Protein AF-A0A7C2Z3G0-F1 (afdb_monomer)

Organism: NCBI:txid683846

Sequence (111 aa):
MKISVSISAYSSEPDEEHKDKAMKFLEEFDTRSEGWISFYALGGYRGLMKYAADLLLSRGRKVVMILPLEYEDENIPEDVIKIKAGTTFTNRNIIMVRSGDALLSLGGGLG

Foldseek 3Di:
DAWEEEEAEAQEADPPVLLVVLLVVLVVVCVVCPPRYQAYEYQDQGHSSVSSVVSCVVVVGAYEHEYACVCQPPDDDPSYHYHPNPHHDVVSVVVRCVRTPYYHYSDYPDD

Mean predicted aligned error: 3.1 Å

Structure (mmCIF, N/CA/C/O backbone):
data_AF-A0A7C2Z3G0-F1
#
_entry.id   AF-A0A7C2Z3G0-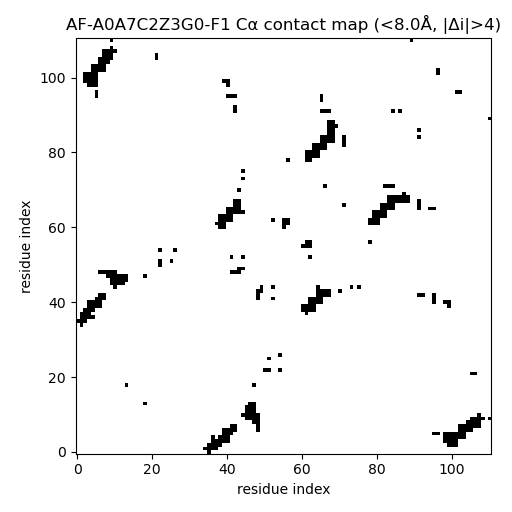F1
#
loop_
_atom_site.group_PDB
_atom_site.id
_atom_site.type_symbol
_atom_site.label_atom_id
_atom_site.label_al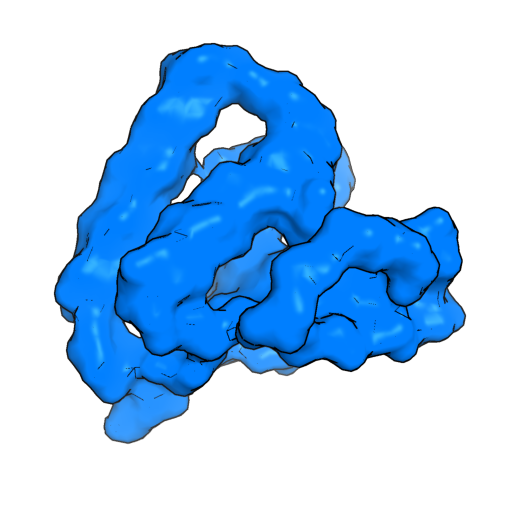t_id
_atom_site.label_comp_id
_atom_site.label_asym_id
_atom_site.label_entity_id
_atom_site.label_seq_id
_atom_site.pdbx_PDB_ins_code
_atom_site.Cartn_x
_atom_site.Cartn_y
_atom_site.Cartn_z
_atom_site.occupancy
_atom_site.B_iso_or_equiv
_atom_site.auth_seq_id
_atom_site.auth_comp_id
_atom_site.auth_asym_id
_atom_site.auth_atom_id
_atom_site.pdbx_PDB_model_num
ATOM 1 N N . MET A 1 1 ? -19.906 5.951 8.088 1.00 73.38 1 MET A N 1
ATOM 2 C CA . MET A 1 1 ? -19.573 5.615 6.686 1.00 73.38 1 MET A CA 1
ATOM 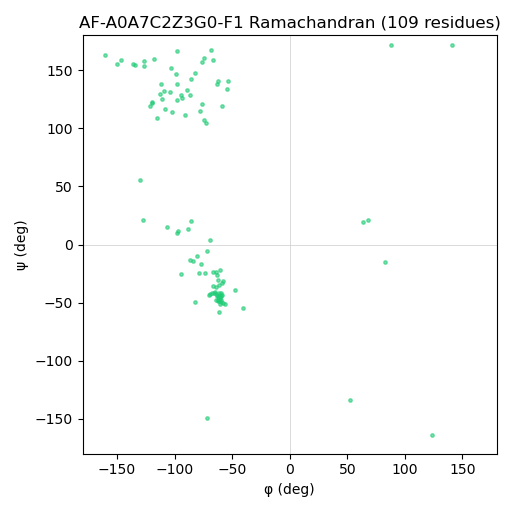3 C C . MET A 1 1 ? -18.111 5.217 6.660 1.00 73.38 1 MET A C 1
ATOM 5 O O . MET A 1 1 ? -17.340 5.901 7.321 1.00 73.38 1 MET A O 1
ATOM 9 N N . LYS A 1 2 ? -17.747 4.112 6.001 1.00 92.69 2 LYS A N 1
ATOM 10 C CA . LYS A 1 2 ? -16.336 3.762 5.801 1.00 92.69 2 LYS A CA 1
ATOM 11 C C . LYS A 1 2 ? -15.888 4.191 4.406 1.00 92.69 2 LYS A C 1
ATOM 13 O O . LYS A 1 2 ? -16.707 4.136 3.494 1.00 92.69 2 LYS A O 1
ATOM 18 N N . ILE A 1 3 ? -14.631 4.593 4.265 1.00 96.50 3 ILE A N 1
ATOM 19 C CA . ILE A 1 3 ? -14.017 5.032 3.009 1.00 96.50 3 ILE A CA 1
ATOM 20 C C . ILE A 1 3 ? -12.852 4.120 2.621 1.00 96.50 3 ILE A C 1
ATOM 22 O O . ILE A 1 3 ? -12.275 3.432 3.461 1.00 96.50 3 ILE A O 1
ATOM 26 N N . SER A 1 4 ? -12.486 4.134 1.352 1.00 97.62 4 SER A N 1
ATOM 27 C CA . SER A 1 4 ? -11.354 3.403 0.789 1.00 97.62 4 SER A CA 1
ATOM 28 C C . SER A 1 4 ? -10.289 4.397 0.347 1.00 97.62 4 SER A C 1
ATOM 30 O O . SER A 1 4 ? -10.609 5.439 -0.223 1.00 97.62 4 SER A O 1
ATOM 32 N N . VAL A 1 5 ? -9.017 4.109 0.607 1.00 98.25 5 VAL A N 1
ATOM 33 C CA . VAL A 1 5 ? -7.931 5.064 0.345 1.00 98.25 5 VAL A CA 1
ATOM 34 C C . VAL A 1 5 ? -6.959 4.465 -0.650 1.00 98.25 5 VAL A C 1
ATOM 36 O O . VAL A 1 5 ? -6.388 3.410 -0.410 1.00 98.25 5 VAL A O 1
ATOM 39 N N . SER A 1 6 ? -6.750 5.142 -1.772 1.00 98.19 6 SER A N 1
ATOM 40 C CA . SER A 1 6 ? -5.674 4.803 -2.702 1.00 98.19 6 SER A CA 1
ATOM 41 C C . SER A 1 6 ? -4.382 5.481 -2.274 1.00 98.19 6 SER A C 1
ATOM 43 O O . SER A 1 6 ? -4.404 6.627 -1.830 1.00 98.19 6 SER A O 1
ATOM 45 N N . ILE A 1 7 ? -3.258 4.795 -2.432 1.00 97.38 7 ILE A N 1
ATOM 46 C CA . ILE A 1 7 ? -1.929 5.311 -2.127 1.00 97.38 7 ILE A CA 1
ATOM 47 C C . ILE A 1 7 ? -1.091 5.258 -3.403 1.00 97.38 7 ILE A C 1
ATOM 49 O O . ILE A 1 7 ? -0.847 4.188 -3.959 1.00 97.38 7 ILE A O 1
ATOM 53 N N . SER A 1 8 ? -0.631 6.426 -3.846 1.00 94.38 8 SER A N 1
ATOM 54 C CA . SER A 1 8 ? 0.454 6.544 -4.817 1.00 94.38 8 SER A CA 1
ATOM 55 C C . SER A 1 8 ? 1.769 6.729 -4.067 1.00 94.38 8 SER A C 1
ATOM 57 O O . SER A 1 8 ? 1.877 7.581 -3.180 1.00 94.38 8 SER A O 1
ATOM 59 N N . ALA A 1 9 ? 2.757 5.906 -4.402 1.00 92.81 9 ALA A N 1
ATOM 60 C CA . ALA A 1 9 ? 4.085 5.952 -3.816 1.00 92.81 9 ALA A CA 1
ATOM 61 C C . ALA A 1 9 ? 5.131 5.466 -4.825 1.00 92.81 9 ALA A C 1
ATOM 63 O O . ALA A 1 9 ? 4.834 4.709 -5.752 1.00 92.81 9 ALA A O 1
ATOM 64 N N . TYR A 1 10 ? 6.371 5.908 -4.634 1.00 87.38 10 TYR A N 1
ATOM 65 C CA . TYR A 1 10 ? 7.473 5.605 -5.538 1.00 87.38 10 TYR A CA 1
ATOM 66 C C . TYR A 1 10 ? 7.801 4.104 -5.598 1.00 87.38 10 TYR A C 1
ATOM 68 O O . TYR A 1 10 ? 7.843 3.426 -4.573 1.00 87.38 10 TYR A O 1
ATOM 76 N N . SER A 1 11 ? 8.057 3.580 -6.801 1.00 86.94 11 SER A N 1
ATOM 77 C CA . SER A 1 11 ? 8.335 2.152 -7.029 1.00 86.94 11 SER A CA 1
ATOM 78 C C . SER A 1 11 ? 9.790 1.745 -6.796 1.00 86.94 11 SER A C 1
ATOM 80 O O . SER A 1 11 ? 10.079 0.553 -6.737 1.00 86.94 11 SER A O 1
ATOM 82 N N . SER A 1 12 ? 10.703 2.709 -6.708 1.00 88.38 12 SER A N 1
ATOM 83 C CA . SER A 1 12 ? 12.124 2.470 -6.441 1.00 88.38 12 SER A CA 1
ATOM 84 C C . SER A 1 12 ? 12.435 2.690 -4.966 1.00 88.38 12 SER A C 1
ATOM 86 O O . SER A 1 12 ? 11.621 3.262 -4.237 1.00 88.38 12 SER A O 1
ATOM 88 N N . GLU A 1 13 ? 13.613 2.243 -4.536 1.00 91.94 13 GLU A N 1
ATOM 89 C CA . GLU A 1 13 ? 14.075 2.469 -3.170 1.00 91.94 13 GLU A CA 1
ATOM 90 C C . GLU A 1 13 ? 14.150 3.983 -2.884 1.00 91.94 13 GLU A C 1
ATOM 92 O O . GLU A 1 13 ? 14.840 4.699 -3.619 1.00 91.94 13 GLU A O 1
ATOM 97 N N . PRO A 1 14 ? 13.398 4.494 -1.893 1.00 90.31 14 PRO A N 1
ATOM 98 C CA . PRO A 1 14 ? 13.479 5.889 -1.476 1.00 90.31 14 PRO A CA 1
ATOM 99 C C . PRO A 1 14 ? 14.762 6.139 -0.673 1.00 90.31 14 PRO A C 1
ATOM 101 O O . PRO A 1 14 ? 15.337 5.213 -0.102 1.00 90.31 14 PRO A O 1
ATOM 104 N N . ASP A 1 15 ? 15.190 7.397 -0.567 1.00 92.56 15 ASP A N 1
ATOM 105 C CA . ASP A 1 15 ? 16.158 7.754 0.469 1.00 92.56 15 ASP A CA 1
ATOM 106 C C . ASP A 1 15 ? 15.532 7.624 1.873 1.00 92.56 15 ASP A C 1
ATOM 108 O O . ASP A 1 15 ? 14.307 7.619 2.045 1.00 92.56 15 ASP A O 1
ATOM 112 N N . GLU A 1 16 ? 16.383 7.495 2.892 1.00 93.62 16 GLU A N 1
ATOM 113 C CA . GLU A 1 16 ? 15.936 7.257 4.268 1.00 93.62 16 GLU A CA 1
ATOM 114 C C . GLU A 1 16 ? 15.062 8.391 4.818 1.00 93.62 16 GLU A C 1
ATOM 116 O O . GLU A 1 16 ? 14.115 8.125 5.558 1.00 93.62 16 GLU A O 1
ATOM 121 N N . GLU A 1 17 ? 15.332 9.644 4.441 1.00 94.19 17 GLU A N 1
ATOM 122 C CA . GLU A 1 17 ? 14.560 10.795 4.911 1.00 94.19 17 GLU A CA 1
ATOM 123 C C . GLU A 1 17 ? 13.148 10.793 4.310 1.00 94.19 17 GLU A C 1
ATOM 125 O O . GLU A 1 17 ? 12.160 11.012 5.019 1.00 94.19 17 GLU A O 1
ATOM 130 N N . HIS A 1 18 ? 13.033 10.513 3.011 1.00 92.50 18 HIS A N 1
ATOM 131 C CA . HIS A 1 18 ? 11.752 10.376 2.325 1.00 92.50 18 HIS A CA 1
ATOM 132 C C . HIS A 1 18 ? 10.950 9.210 2.902 1.00 92.50 18 HIS A C 1
ATOM 134 O O . HIS A 1 18 ? 9.776 9.388 3.245 1.00 92.50 18 HIS A O 1
ATOM 140 N N . LYS A 1 19 ? 11.583 8.045 3.077 1.00 95.44 19 LYS A N 1
ATOM 141 C CA . LYS A 1 19 ? 10.952 6.867 3.684 1.00 95.44 19 LYS A CA 1
ATOM 142 C C . LYS A 1 19 ? 10.409 7.178 5.077 1.00 95.44 19 LYS A C 1
ATOM 144 O O . LYS A 1 19 ? 9.234 6.925 5.336 1.00 95.44 19 LYS A O 1
ATOM 149 N N . ASP A 1 20 ? 11.230 7.760 5.950 1.00 96.12 20 ASP A N 1
ATOM 150 C CA . ASP A 1 20 ? 10.85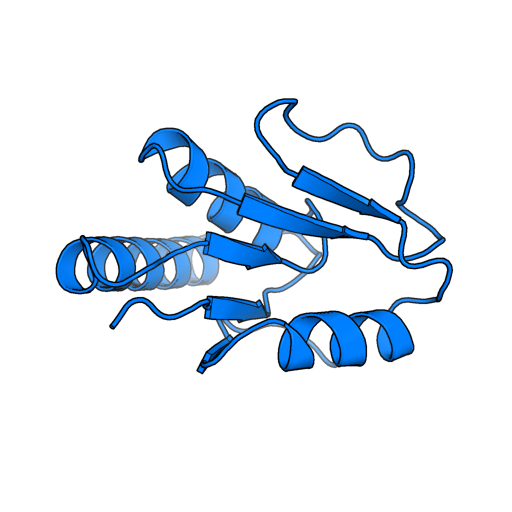8 8.090 7.329 1.00 96.12 20 ASP A CA 1
ATOM 151 C C . ASP A 1 20 ? 9.661 9.051 7.383 1.00 96.12 20 ASP A C 1
ATOM 153 O O . ASP A 1 20 ? 8.669 8.777 8.062 1.00 96.12 20 ASP A O 1
ATOM 157 N N . LYS A 1 21 ? 9.691 10.137 6.601 1.00 96.00 21 LYS A N 1
ATOM 158 C CA . LYS A 1 21 ? 8.577 11.099 6.541 1.00 96.00 21 LYS A CA 1
ATOM 159 C C . LYS A 1 21 ? 7.291 10.467 6.015 1.00 96.00 21 LYS A C 1
ATOM 161 O O . LYS A 1 21 ? 6.223 10.704 6.579 1.00 96.00 21 LYS A O 1
ATOM 166 N N . ALA A 1 22 ? 7.382 9.670 4.951 1.00 96.69 22 ALA A N 1
ATOM 167 C CA . ALA A 1 22 ? 6.228 9.008 4.354 1.00 96.69 22 ALA A CA 1
ATOM 168 C C . ALA A 1 22 ? 5.589 7.995 5.314 1.00 96.69 22 ALA A C 1
ATOM 170 O O . ALA A 1 22 ? 4.364 7.964 5.437 1.00 96.69 22 ALA A O 1
ATOM 171 N N . MET A 1 23 ? 6.399 7.200 6.021 1.00 97.56 23 MET A N 1
ATOM 172 C CA . MET A 1 23 ? 5.895 6.218 6.983 1.00 97.56 23 MET A CA 1
ATOM 173 C C . MET A 1 23 ? 5.292 6.888 8.216 1.00 97.56 23 MET A C 1
ATOM 175 O O . MET A 1 23 ? 4.190 6.516 8.602 1.00 97.56 23 MET A O 1
ATOM 179 N N . LYS A 1 24 ? 5.928 7.933 8.765 1.00 97.81 24 LYS A N 1
ATOM 180 C CA . LYS A 1 24 ? 5.358 8.723 9.873 1.00 97.81 24 LYS A CA 1
ATOM 181 C C . LYS A 1 24 ? 4.017 9.346 9.506 1.00 97.81 24 LYS A C 1
ATOM 183 O O . LYS A 1 24 ? 3.075 9.305 10.292 1.00 97.81 24 LYS A O 1
ATOM 188 N N . PHE A 1 25 ? 3.914 9.908 8.301 1.00 98.00 25 PHE A N 1
ATOM 189 C CA . PHE A 1 25 ? 2.653 10.453 7.812 1.00 98.00 25 PHE A CA 1
ATOM 190 C C . PHE A 1 25 ? 1.577 9.367 7.692 1.00 98.00 25 PHE A C 1
ATOM 192 O O . PHE A 1 25 ? 0.462 9.560 8.174 1.00 98.00 25 PHE A O 1
ATOM 199 N N . LEU A 1 26 ? 1.901 8.234 7.060 1.00 98.06 26 LEU A N 1
ATOM 200 C CA . LEU A 1 26 ? 0.948 7.145 6.852 1.00 98.06 26 LEU A CA 1
ATOM 201 C C . LEU A 1 26 ? 0.498 6.521 8.179 1.00 98.06 26 LEU A C 1
ATOM 203 O O . LEU A 1 26 ? -0.689 6.252 8.347 1.00 98.06 26 LEU A O 1
ATOM 207 N N . GLU A 1 27 ? 1.417 6.333 9.124 1.00 98.19 27 GLU A N 1
ATOM 208 C CA . GLU A 1 27 ? 1.129 5.820 10.463 1.00 98.19 27 GLU A CA 1
ATOM 209 C C . GLU A 1 27 ? 0.177 6.741 11.234 1.00 98.19 27 GLU A C 1
ATOM 211 O O . GLU A 1 27 ? -0.823 6.282 11.794 1.00 98.19 27 GLU A O 1
ATOM 216 N N . GLU A 1 28 ? 0.452 8.046 11.237 1.00 98.19 28 GLU A N 1
ATOM 217 C CA . GLU A 1 28 ? -0.389 9.025 11.925 1.00 98.19 28 GLU A CA 1
ATOM 218 C C . GLU A 1 28 ? -1.765 9.139 11.252 1.00 98.19 28 GLU A C 1
ATOM 220 O O . GLU A 1 28 ? -2.796 9.179 11.929 1.00 98.19 28 GLU A O 1
ATOM 225 N N . PHE A 1 29 ? -1.803 9.139 9.915 1.00 97.50 29 PHE A N 1
ATOM 226 C CA . PHE A 1 29 ? -3.048 9.134 9.152 1.00 97.50 29 PHE A CA 1
ATOM 227 C C . PHE A 1 29 ? -3.894 7.894 9.468 1.00 97.50 29 PHE A C 1
ATOM 229 O O . PHE A 1 29 ? -5.083 8.026 9.763 1.00 97.50 29 PHE A O 1
ATOM 236 N N . ASP A 1 30 ? -3.302 6.698 9.431 1.00 97.12 30 ASP A N 1
ATOM 237 C CA . ASP A 1 30 ? -3.977 5.436 9.750 1.00 97.12 30 ASP A CA 1
ATOM 238 C C . ASP A 1 30 ? -4.516 5.426 11.184 1.00 97.12 30 ASP A C 1
ATOM 240 O O . ASP A 1 30 ? -5.666 5.057 11.413 1.00 97.12 30 ASP A O 1
ATOM 244 N N . THR A 1 31 ? -3.714 5.893 12.144 1.00 97.00 31 THR A N 1
ATOM 245 C CA . THR A 1 31 ? -4.112 5.983 13.555 1.00 97.00 31 THR A CA 1
ATOM 246 C C . THR A 1 31 ? -5.317 6.907 13.733 1.00 97.00 31 THR A C 1
ATOM 248 O O . THR A 1 31 ? -6.288 6.553 14.396 1.00 97.00 31 THR A O 1
ATOM 251 N N . ARG A 1 32 ? -5.303 8.087 13.103 1.00 96.19 32 ARG A N 1
ATOM 252 C CA . ARG A 1 32 ? -6.399 9.064 13.216 1.00 96.19 32 ARG A CA 1
ATOM 253 C C . ARG A 1 32 ? -7.658 8.681 12.448 1.00 96.19 32 ARG A C 1
ATOM 255 O O . ARG A 1 32 ? -8.735 9.164 12.787 1.00 96.19 32 ARG A O 1
ATOM 262 N N . SER A 1 33 ? -7.523 7.866 11.407 1.00 94.88 33 SER A N 1
ATOM 263 C CA . SER A 1 33 ? -8.637 7.406 10.569 1.00 94.88 33 SER A CA 1
ATOM 264 C C . SER A 1 33 ? -9.150 6.016 10.960 1.00 94.88 33 SER A C 1
ATOM 266 O O . SER A 1 33 ? -9.974 5.426 10.251 1.00 94.88 33 SER A O 1
ATOM 268 N N . GLU A 1 34 ? -8.699 5.489 12.101 1.00 90.94 34 GLU A N 1
ATOM 269 C CA . GLU A 1 34 ? -9.096 4.177 12.588 1.00 90.94 34 GLU A CA 1
ATOM 270 C C . GLU A 1 34 ? -10.625 4.028 12.682 1.00 90.94 34 GLU A C 1
ATOM 272 O O . GLU A 1 34 ? -11.357 4.894 13.159 1.00 90.94 34 GLU A O 1
ATOM 277 N N . GLY A 1 35 ? -11.129 2.899 12.179 1.00 91.25 35 GLY A N 1
ATOM 278 C CA . GLY A 1 35 ? -12.560 2.602 12.121 1.00 91.25 35 GLY A CA 1
ATOM 279 C C . GLY A 1 35 ? -13.290 3.226 10.927 1.00 91.25 35 GLY A C 1
ATOM 280 O O . GLY A 1 35 ? -14.388 2.769 10.595 1.00 91.25 35 GLY A O 1
ATOM 281 N N . TRP A 1 36 ? -12.690 4.205 10.240 1.00 94.88 36 TRP A N 1
ATOM 282 C CA . TRP A 1 36 ? -13.261 4.825 9.039 1.00 94.88 36 TRP A CA 1
ATOM 283 C C . TRP A 1 36 ? -12.752 4.177 7.758 1.00 94.88 36 TRP A C 1
ATOM 285 O O . TRP A 1 36 ? -13.455 4.212 6.756 1.00 94.88 36 TRP A O 1
ATOM 295 N N . ILE A 1 37 ? -11.570 3.561 7.770 1.00 97.12 37 ILE A N 1
ATOM 296 C CA . ILE A 1 37 ? -10.996 2.966 6.560 1.00 97.12 37 ILE A CA 1
ATOM 297 C C . ILE A 1 37 ? -11.485 1.525 6.354 1.00 97.12 37 ILE A C 1
ATOM 299 O O . ILE A 1 37 ? -11.434 0.686 7.257 1.00 97.12 37 ILE A O 1
ATOM 303 N N . SER A 1 38 ? -11.981 1.233 5.150 1.00 97.06 38 SER A N 1
ATOM 304 C CA . SER A 1 38 ? -12.357 -0.111 4.695 1.00 97.06 38 SER A CA 1
ATOM 305 C C . SER A 1 38 ? -11.149 -0.900 4.196 1.00 97.06 38 SER A C 1
ATOM 307 O O . SER A 1 38 ? -10.972 -2.055 4.588 1.00 97.06 38 SER A O 1
ATOM 309 N N . PHE A 1 39 ? -10.349 -0.292 3.317 1.00 97.75 39 PHE A N 1
ATOM 310 C CA . PHE A 1 39 ? -9.115 -0.853 2.771 1.00 97.75 39 PHE A CA 1
ATOM 311 C C . PHE A 1 39 ? -8.213 0.248 2.202 1.00 97.75 39 PHE A C 1
ATOM 313 O O . PHE A 1 39 ? -8.671 1.356 1.900 1.00 97.75 39 PHE A O 1
ATOM 320 N N . TYR A 1 40 ? -6.945 -0.108 2.010 1.00 98.31 40 TYR A N 1
ATOM 321 C CA . TYR A 1 40 ? -5.955 0.687 1.294 1.00 98.31 40 TYR A CA 1
ATOM 322 C C . TYR A 1 40 ? -5.622 0.035 -0.047 1.00 98.31 40 TYR A C 1
ATOM 324 O O . TYR A 1 40 ? -5.367 -1.167 -0.094 1.00 98.31 40 TYR A O 1
ATOM 332 N N . ALA A 1 41 ? -5.625 0.809 -1.130 1.00 98.31 41 ALA A N 1
ATOM 333 C CA . ALA A 1 41 ? -5.247 0.353 -2.464 1.00 98.31 41 ALA A CA 1
ATOM 334 C C . ALA A 1 41 ? -3.852 0.861 -2.844 1.00 98.31 41 ALA A C 1
ATOM 336 O O . ALA A 1 41 ? -3.575 2.052 -2.724 1.00 98.31 41 ALA A O 1
ATOM 337 N N . LEU A 1 42 ? -2.997 -0.031 -3.338 1.00 97.50 42 LEU A N 1
ATOM 338 C CA . LEU A 1 42 ? -1.639 0.264 -3.800 1.00 97.50 42 LEU A CA 1
ATOM 339 C C . LEU A 1 42 ? -1.418 -0.254 -5.224 1.00 97.50 42 LEU A C 1
ATOM 341 O O . LEU A 1 42 ? -2.069 -1.195 -5.684 1.00 97.50 42 LEU A O 1
ATOM 345 N N . GLY A 1 43 ? -0.434 0.338 -5.897 1.00 95.50 43 GLY A N 1
ATOM 346 C CA . GLY A 1 43 ? -0.002 -0.028 -7.244 1.00 95.50 43 GLY A CA 1
ATOM 347 C C . GLY A 1 43 ? 1.022 -1.169 -7.291 1.00 95.50 43 GLY A C 1
ATOM 348 O O . GLY A 1 43 ? 1.760 -1.297 -8.268 1.00 95.50 43 GLY A O 1
ATOM 349 N N . GLY A 1 44 ? 1.131 -1.987 -6.253 1.00 95.00 44 GLY A N 1
ATOM 350 C CA . GLY A 1 44 ? 2.068 -3.111 -6.198 1.00 95.00 44 GLY A CA 1
ATOM 351 C C . GLY A 1 44 ? 3.006 -3.039 -5.006 1.00 95.00 44 GLY A C 1
ATOM 352 O O . GLY A 1 44 ? 2.738 -2.316 -4.048 1.00 95.00 44 GLY A O 1
ATOM 353 N N . TYR A 1 45 ? 4.083 -3.824 -5.054 1.00 95.94 45 TYR A N 1
ATOM 354 C CA . TYR A 1 45 ? 4.875 -4.158 -3.871 1.00 95.94 45 TYR A CA 1
ATOM 355 C C . TYR A 1 45 ? 6.375 -3.931 -4.081 1.00 95.94 45 TYR A C 1
ATOM 357 O O . TYR A 1 45 ? 7.212 -4.812 -3.897 1.00 95.94 45 TYR A O 1
ATOM 365 N N . ARG A 1 46 ? 6.730 -2.703 -4.466 1.00 94.38 46 ARG A N 1
ATOM 366 C CA . ARG A 1 46 ? 8.123 -2.275 -4.669 1.00 94.38 46 ARG A CA 1
ATOM 367 C C . ARG A 1 46 ? 8.388 -0.919 -4.037 1.00 94.38 46 ARG A C 1
ATOM 369 O O . ARG A 1 46 ? 7.462 -0.119 -3.902 1.00 94.38 46 ARG A O 1
ATOM 376 N N . GLY A 1 47 ? 9.645 -0.657 -3.683 1.00 94.31 47 GLY A N 1
ATOM 377 C CA . GLY A 1 47 ? 10.084 0.644 -3.177 1.00 94.31 47 GLY A CA 1
ATOM 378 C C . GLY A 1 47 ? 9.233 1.145 -2.012 1.00 94.31 47 GLY A C 1
ATOM 379 O O . GLY A 1 47 ? 8.881 0.390 -1.107 1.00 94.31 47 GLY A O 1
ATOM 380 N N . LEU A 1 48 ? 8.826 2.412 -2.067 1.00 95.50 4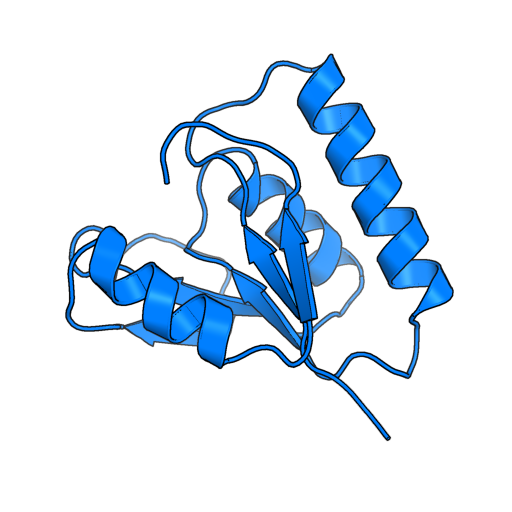8 LEU A N 1
ATOM 381 C CA . LEU A 1 48 ? 8.001 3.033 -1.032 1.00 95.50 48 LEU A CA 1
ATOM 382 C C . LEU A 1 48 ? 6.617 2.371 -0.878 1.00 95.50 48 LEU A C 1
ATOM 384 O O . LEU A 1 48 ? 6.098 2.312 0.237 1.00 95.50 48 LEU A O 1
ATOM 388 N N . MET A 1 49 ? 6.039 1.812 -1.951 1.00 95.19 49 MET A N 1
ATOM 389 C CA . MET A 1 49 ? 4.777 1.058 -1.858 1.00 95.19 49 MET A CA 1
ATOM 390 C C . MET A 1 49 ? 4.922 -0.200 -0.999 1.00 95.19 49 MET A C 1
ATOM 392 O O . MET A 1 49 ? 3.999 -0.535 -0.259 1.00 95.19 49 MET A O 1
ATOM 396 N N . LYS A 1 50 ? 6.079 -0.875 -1.064 1.00 96.69 50 LYS A N 1
ATOM 397 C CA . LYS A 1 50 ? 6.367 -2.044 -0.226 1.00 96.69 50 LYS A CA 1
ATOM 398 C C . LYS A 1 50 ? 6.329 -1.667 1.254 1.00 96.69 50 LYS A C 1
ATOM 400 O O . LYS A 1 50 ? 5.611 -2.296 2.023 1.00 96.69 50 LYS A O 1
ATOM 405 N N . TYR A 1 51 ? 7.046 -0.610 1.636 1.00 97.44 51 TYR A N 1
ATOM 406 C CA . TYR A 1 51 ? 7.075 -0.138 3.024 1.00 97.44 51 TYR A CA 1
ATOM 407 C C . TYR A 1 51 ? 5.690 0.295 3.520 1.00 97.44 51 TYR A C 1
ATOM 409 O O . TYR A 1 51 ? 5.297 -0.059 4.630 1.00 97.44 51 TYR A O 1
ATOM 417 N N . ALA A 1 52 ? 4.919 0.992 2.678 1.00 97.62 52 ALA A N 1
ATOM 418 C CA . ALA A 1 52 ? 3.545 1.369 2.999 1.00 97.62 52 ALA A CA 1
ATOM 419 C C . ALA A 1 52 ? 2.644 0.141 3.220 1.00 97.62 52 ALA A C 1
ATOM 421 O O . ALA A 1 52 ? 1.889 0.099 4.190 1.00 97.62 52 ALA A O 1
ATOM 422 N N . ALA A 1 53 ? 2.734 -0.866 2.344 1.00 97.94 53 ALA A N 1
ATOM 423 C CA . ALA A 1 53 ? 1.986 -2.111 2.484 1.00 97.94 53 ALA A CA 1
ATOM 424 C C . ALA A 1 53 ? 2.354 -2.846 3.777 1.00 97.94 53 ALA A C 1
ATOM 426 O O . ALA A 1 53 ? 1.460 -3.216 4.531 1.00 97.94 53 ALA A O 1
ATOM 427 N N . ASP A 1 54 ? 3.649 -3.008 4.056 1.00 98.00 54 ASP A N 1
ATOM 428 C CA . ASP A 1 54 ? 4.138 -3.715 5.243 1.00 98.00 54 ASP A CA 1
ATOM 429 C C . ASP A 1 54 ? 3.668 -3.038 6.537 1.00 98.00 54 ASP A C 1
ATOM 431 O O . ASP A 1 54 ? 3.178 -3.712 7.446 1.00 98.00 54 ASP A O 1
ATOM 435 N N . LEU A 1 55 ? 3.735 -1.703 6.601 1.00 98.19 55 LEU A N 1
ATOM 436 C CA . LEU A 1 55 ? 3.220 -0.929 7.730 1.00 98.19 55 LEU A CA 1
ATOM 437 C C . LEU A 1 55 ? 1.724 -1.193 7.945 1.00 98.19 55 LEU A C 1
ATOM 439 O O . LEU A 1 55 ? 1.305 -1.520 9.054 1.00 98.19 55 LEU A O 1
ATOM 443 N N . LEU A 1 56 ? 0.915 -1.090 6.891 1.00 98.12 56 LEU A N 1
ATOM 444 C CA . LEU A 1 56 ? -0.537 -1.264 6.975 1.00 98.12 56 LEU A CA 1
ATOM 445 C C . LEU A 1 56 ? -0.931 -2.703 7.340 1.00 98.12 56 LEU A C 1
ATOM 447 O O . LEU A 1 56 ? -1.804 -2.904 8.188 1.00 98.12 56 LEU A O 1
ATOM 451 N N . LEU A 1 57 ? -0.262 -3.699 6.755 1.00 98.12 57 LEU A N 1
ATOM 452 C CA . LEU A 1 57 ? -0.470 -5.113 7.071 1.00 98.12 57 LEU A CA 1
ATOM 453 C C . LEU A 1 57 ? -0.112 -5.415 8.530 1.00 98.12 57 LEU A C 1
ATOM 455 O O . LEU A 1 57 ? -0.902 -6.046 9.229 1.00 98.12 57 LEU A O 1
ATOM 459 N N . SER A 1 58 ? 1.016 -4.892 9.030 1.00 97.69 58 SER A N 1
ATOM 460 C CA . SER A 1 58 ? 1.423 -5.075 10.434 1.00 97.69 58 SER A CA 1
ATOM 461 C C . SER A 1 58 ? 0.408 -4.510 11.438 1.00 97.69 58 SER A C 1
ATOM 463 O O . SER A 1 58 ? 0.344 -4.947 12.585 1.00 97.69 58 SER A O 1
ATOM 465 N N . ARG A 1 59 ? -0.430 -3.570 10.986 1.00 96.81 59 ARG A N 1
ATOM 466 C CA . ARG A 1 59 ? -1.504 -2.924 11.753 1.00 96.81 59 ARG A CA 1
ATOM 467 C C . ARG A 1 59 ? -2.875 -3.568 11.517 1.00 96.81 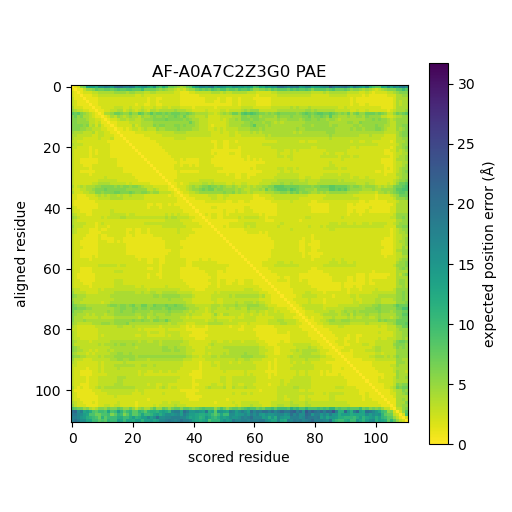59 ARG A C 1
ATOM 469 O O . ARG A 1 59 ? -3.904 -3.003 11.888 1.00 96.81 59 ARG A O 1
ATOM 476 N N . GLY A 1 60 ? -2.912 -4.739 10.878 1.00 96.56 60 GLY A N 1
ATOM 477 C CA . GLY A 1 60 ? -4.133 -5.499 10.606 1.00 96.56 60 GLY A CA 1
ATOM 478 C C . GLY A 1 60 ? -5.069 -4.832 9.596 1.00 96.56 60 GLY A C 1
ATOM 479 O O . GLY A 1 60 ? -6.273 -5.110 9.588 1.00 96.56 60 GLY A O 1
ATOM 480 N N . ARG A 1 61 ? -4.561 -3.915 8.763 1.00 97.44 61 ARG A N 1
ATOM 481 C CA . ARG A 1 61 ? -5.369 -3.240 7.743 1.00 97.44 61 ARG A CA 1
ATOM 482 C C . ARG A 1 61 ? -5.497 -4.107 6.498 1.00 97.44 61 ARG A C 1
ATOM 484 O O . ARG A 1 61 ? -4.585 -4.833 6.116 1.00 97.44 61 ARG A O 1
ATOM 491 N N . LYS A 1 62 ? -6.641 -3.986 5.822 1.00 97.88 62 LYS A N 1
ATOM 492 C CA . LYS A 1 62 ? -6.869 -4.638 4.530 1.00 97.88 62 LYS A CA 1
ATOM 493 C C . LYS A 1 62 ? -6.129 -3.878 3.438 1.00 97.88 62 LYS A C 1
ATOM 495 O O . LYS A 1 62 ? -6.420 -2.702 3.211 1.00 97.88 62 LYS A O 1
ATOM 500 N N . VAL A 1 63 ? -5.224 -4.563 2.749 1.00 98.50 63 VAL A N 1
ATOM 501 C CA . VAL A 1 63 ? -4.464 -4.015 1.623 1.00 98.50 63 VAL A CA 1
ATOM 502 C C . VAL A 1 63 ? -4.890 -4.711 0.334 1.00 98.50 63 VAL A C 1
ATOM 504 O O . VAL A 1 63 ? -4.934 -5.938 0.251 1.00 98.50 63 VAL A O 1
ATOM 507 N N . VAL A 1 64 ? -5.211 -3.909 -0.675 1.00 98.31 64 VAL A N 1
ATOM 508 C CA . VAL A 1 64 ? -5.522 -4.341 -2.036 1.00 98.31 64 VAL A CA 1
ATOM 509 C C . VAL A 1 64 ? -4.393 -3.869 -2.940 1.00 98.31 64 VAL A C 1
ATOM 511 O O . VAL A 1 64 ? -4.082 -2.680 -2.984 1.00 98.31 64 VAL A O 1
ATOM 514 N N . MET A 1 65 ? -3.782 -4.782 -3.685 1.00 97.81 65 MET A N 1
ATOM 515 C CA . MET A 1 65 ? -2.790 -4.436 -4.698 1.00 97.81 65 MET A CA 1
ATOM 516 C C . MET A 1 65 ? -3.369 -4.652 -6.076 1.00 97.81 65 MET A C 1
ATOM 518 O O . MET A 1 65 ? -3.681 -5.773 -6.472 1.00 97.81 65 MET A O 1
ATOM 522 N N . ILE A 1 66 ? -3.480 -3.562 -6.820 1.00 97.56 66 ILE A N 1
ATOM 523 C CA . ILE A 1 66 ? -3.829 -3.609 -8.231 1.00 97.56 66 ILE A CA 1
ATOM 524 C C . ILE A 1 66 ? -2.498 -3.700 -8.950 1.00 97.56 66 ILE A C 1
ATOM 526 O O . ILE A 1 66 ? -1.720 -2.762 -8.869 1.00 97.56 66 ILE A O 1
ATOM 530 N N . LEU A 1 67 ? -2.194 -4.824 -9.584 1.00 96.94 67 LEU A N 1
ATOM 531 C CA . LEU A 1 67 ? -0.892 -5.123 -10.176 1.00 96.94 67 LEU A CA 1
ATOM 532 C C . LEU A 1 67 ? -0.914 -4.825 -11.677 1.00 96.94 67 LEU A C 1
ATOM 534 O O . LEU A 1 67 ? -1.913 -5.127 -12.332 1.00 96.94 67 LEU A O 1
ATOM 538 N N . PRO A 1 68 ? 0.148 -4.215 -12.227 1.00 96.06 68 PRO A N 1
ATOM 539 C CA . PRO A 1 68 ? 0.269 -4.040 -13.665 1.00 96.06 68 PRO A CA 1
ATOM 540 C C . PRO A 1 68 ? 0.664 -5.382 -14.300 1.00 96.06 68 PRO A C 1
ATOM 542 O O . PRO A 1 68 ? 1.243 -6.230 -13.617 1.00 96.06 68 PRO A O 1
ATOM 545 N N . LEU A 1 69 ? 0.379 -5.560 -15.591 1.00 96.69 69 LEU A N 1
ATOM 546 C CA . LEU A 1 69 ? 0.609 -6.806 -16.337 1.00 96.69 69 LEU A CA 1
ATOM 547 C C . LEU A 1 69 ? 2.020 -7.380 -16.110 1.00 96.69 69 LEU A C 1
ATOM 549 O O . LEU A 1 69 ? 2.204 -8.582 -15.965 1.00 96.69 69 LEU A O 1
ATOM 553 N N . GLU A 1 70 ? 3.011 -6.499 -16.036 1.00 95.06 70 GLU A N 1
ATOM 554 C CA . GLU A 1 70 ? 4.425 -6.818 -15.883 1.00 95.06 70 GLU A CA 1
ATOM 555 C C . GLU A 1 70 ? 4.773 -7.451 -14.525 1.00 95.06 70 GLU A C 1
ATOM 557 O O . GLU A 1 70 ? 5.784 -8.145 -14.428 1.00 95.06 70 GLU A O 1
ATOM 562 N N . TYR A 1 71 ? 3.962 -7.219 -13.485 1.00 94.94 71 TYR A N 1
ATOM 563 C CA . TYR A 1 71 ? 4.228 -7.650 -12.104 1.00 94.94 71 TYR A CA 1
ATOM 564 C C . TYR A 1 71 ? 3.068 -8.440 -11.476 1.00 94.94 71 TYR A C 1
ATOM 566 O O . TYR A 1 71 ? 2.974 -8.535 -10.254 1.00 94.94 71 TYR A O 1
ATOM 574 N N . GLU A 1 72 ? 2.180 -9.031 -12.277 1.00 94.69 72 GLU A N 1
ATOM 575 C CA . GLU A 1 72 ? 1.048 -9.823 -11.765 1.00 94.69 72 GLU A CA 1
ATOM 576 C C . GLU A 1 72 ? 1.460 -11.087 -10.998 1.00 94.69 72 GLU A C 1
ATOM 578 O O . GLU A 1 72 ? 0.685 -11.584 -10.176 1.00 94.69 72 GLU A O 1
ATOM 583 N N . ASP A 1 73 ? 2.663 -11.594 -11.265 1.00 93.38 73 ASP A N 1
ATOM 584 C CA . ASP A 1 73 ? 3.227 -12.801 -10.651 1.00 93.38 73 ASP A CA 1
ATOM 585 C C . ASP A 1 73 ? 4.332 -12.480 -9.628 1.00 93.38 73 ASP A C 1
ATOM 587 O O . ASP A 1 73 ? 5.096 -13.354 -9.220 1.00 93.38 73 ASP A O 1
ATOM 591 N N . GLU A 1 74 ? 4.432 -11.218 -9.202 1.00 92.38 74 GLU A N 1
ATOM 592 C CA . GLU A 1 74 ? 5.348 -10.817 -8.138 1.00 92.38 74 GLU A CA 1
ATOM 593 C C . GLU A 1 74 ? 5.006 -11.519 -6.813 1.00 92.38 74 GLU A C 1
ATOM 595 O O . GLU A 1 74 ? 3.837 -11.692 -6.451 1.00 92.38 74 GLU A O 1
ATOM 600 N N . ASN A 1 75 ? 6.042 -11.918 -6.070 1.00 92.94 75 ASN A N 1
ATOM 601 C CA . ASN A 1 75 ? 5.863 -12.507 -4.751 1.00 92.94 75 ASN A CA 1
ATOM 602 C C . ASN A 1 75 ? 5.483 -11.414 -3.745 1.00 92.94 75 ASN A C 1
ATOM 604 O O . ASN A 1 75 ? 6.319 -10.593 -3.364 1.00 92.94 75 ASN A O 1
ATOM 608 N N . ILE A 1 76 ? 4.222 -11.415 -3.330 1.00 94.88 76 ILE A N 1
ATOM 609 C CA . ILE A 1 76 ? 3.649 -10.449 -2.392 1.00 94.88 76 ILE A CA 1
ATOM 610 C C . ILE A 1 76 ? 2.976 -11.191 -1.230 1.00 94.88 76 ILE A C 1
ATOM 612 O O . ILE A 1 76 ? 2.551 -12.335 -1.430 1.00 94.88 76 ILE A O 1
ATOM 616 N N . PRO A 1 77 ? 2.874 -10.577 -0.035 1.00 94.69 77 PRO A N 1
ATOM 617 C CA . PRO A 1 77 ? 2.316 -11.237 1.144 1.00 94.69 77 PRO A CA 1
ATOM 618 C C . PRO A 1 77 ? 0.924 -11.828 0.883 1.00 94.69 77 PRO A C 1
ATOM 620 O O . PRO A 1 77 ? 0.103 -11.210 0.203 1.00 94.69 77 PRO A O 1
ATOM 623 N N . GLU A 1 78 ? 0.646 -13.012 1.434 1.00 93.25 78 GLU A N 1
ATOM 624 C CA . GLU A 1 78 ? -0.629 -13.721 1.219 1.00 93.25 78 GLU A CA 1
ATOM 625 C C . GLU A 1 78 ? -1.842 -12.955 1.767 1.00 93.25 78 GLU A C 1
ATOM 627 O O . GLU A 1 78 ? -2.940 -13.068 1.226 1.00 93.25 78 GLU A O 1
ATOM 632 N N . ASP A 1 79 ? -1.623 -12.111 2.778 1.00 95.25 79 ASP A N 1
ATOM 633 C CA . ASP A 1 79 ? -2.649 -11.271 3.405 1.00 95.25 79 ASP A CA 1
ATOM 634 C C . ASP A 1 79 ? -3.118 -10.106 2.508 1.0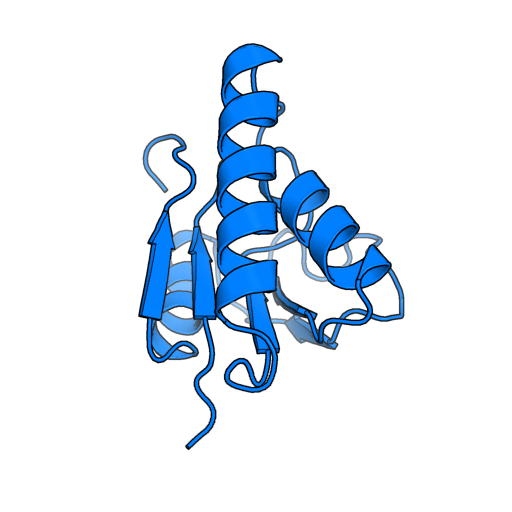0 95.25 79 ASP A C 1
ATOM 636 O O . ASP A 1 79 ? -4.057 -9.378 2.847 1.00 95.25 79 ASP A O 1
ATOM 640 N N . VAL A 1 80 ? -2.480 -9.914 1.348 1.00 97.75 80 VAL A N 1
ATOM 641 C CA . VAL A 1 80 ? -2.852 -8.903 0.356 1.00 97.75 80 VAL A CA 1
ATOM 642 C C . VAL A 1 80 ? -3.876 -9.459 -0.633 1.00 97.75 80 VAL A C 1
ATOM 644 O O . VAL A 1 80 ? -3.680 -10.502 -1.258 1.00 97.75 80 VAL A O 1
ATOM 647 N N . ILE A 1 81 ? -4.935 -8.688 -0.893 1.00 97.62 81 ILE A N 1
ATOM 648 C CA . ILE A 1 81 ? -5.863 -8.973 -1.994 1.00 97.62 81 ILE A CA 1
ATOM 649 C C . ILE A 1 81 ? -5.221 -8.532 -3.312 1.00 97.62 81 ILE A C 1
ATOM 651 O O . ILE A 1 81 ? -5.005 -7.343 -3.546 1.00 97.62 81 ILE A O 1
ATOM 655 N N . LYS A 1 82 ? -4.944 -9.496 -4.190 1.00 96.94 82 LYS A N 1
ATOM 656 C CA . LYS A 1 82 ? -4.267 -9.282 -5.477 1.00 96.94 82 LYS A CA 1
ATOM 657 C C . LYS A 1 82 ? -5.281 -9.076 -6.596 1.00 96.94 82 LYS A C 1
ATOM 659 O O . LYS A 1 82 ? -6.136 -9.931 -6.813 1.00 96.94 82 LYS A O 1
ATOM 664 N N . ILE A 1 83 ? -5.155 -7.983 -7.341 1.00 97.12 83 ILE A N 1
ATOM 665 C CA . ILE A 1 83 ? -5.932 -7.713 -8.553 1.00 97.12 83 ILE A CA 1
ATOM 666 C C . ILE A 1 83 ? -4.965 -7.675 -9.733 1.00 97.12 83 ILE A C 1
ATOM 668 O O . ILE A 1 83 ? -4.192 -6.734 -9.880 1.00 97.12 83 ILE A O 1
ATOM 672 N N . LYS A 1 84 ? -5.029 -8.700 -10.583 1.00 96.75 84 LYS A N 1
ATOM 673 C CA . LYS A 1 84 ? -4.351 -8.743 -11.882 1.00 96.75 84 LYS A CA 1
ATOM 674 C C . LYS A 1 84 ? -5.079 -7.805 -12.844 1.00 96.75 84 LYS A C 1
ATOM 676 O O . LYS A 1 84 ? -6.211 -8.094 -13.230 1.00 96.75 84 LYS A O 1
ATOM 681 N N . ALA A 1 85 ? -4.507 -6.635 -13.129 1.00 95.81 85 ALA A N 1
ATOM 682 C CA . ALA A 1 85 ? -5.214 -5.590 -13.866 1.00 95.81 85 ALA A CA 1
ATOM 683 C C . ALA A 1 85 ? -5.299 -5.857 -15.376 1.00 95.81 85 ALA A C 1
ATOM 685 O O . ALA A 1 85 ? -6.084 -5.196 -16.055 1.00 95.81 85 ALA A O 1
ATOM 686 N N . GLY A 1 86 ? -4.479 -6.768 -15.916 1.00 96.88 86 GLY A N 1
ATOM 687 C CA . GLY A 1 86 ? -4.434 -7.067 -17.348 1.00 96.88 86 GLY A CA 1
ATOM 688 C C . GLY A 1 86 ? -3.988 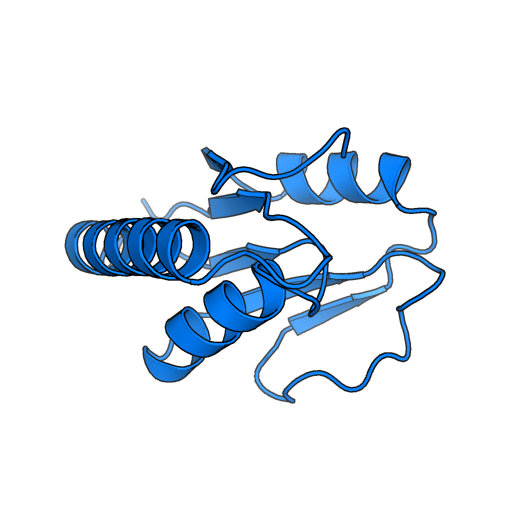-5.883 -18.210 1.00 96.88 86 GLY A C 1
ATOM 689 O O . GLY A 1 86 ? -4.276 -5.841 -19.404 1.00 96.88 86 GLY A O 1
ATOM 690 N N . THR A 1 87 ? -3.324 -4.887 -17.616 1.00 96.25 87 THR A N 1
ATOM 691 C CA . THR A 1 87 ? -2.902 -3.662 -18.299 1.00 96.25 87 THR A CA 1
ATOM 692 C C . THR A 1 87 ? -1.587 -3.124 -17.739 1.00 96.25 87 THR A C 1
ATOM 694 O O . THR A 1 87 ? -1.219 -3.408 -16.602 1.00 96.25 87 THR A O 1
ATOM 697 N N . THR A 1 88 ? -0.898 -2.310 -18.537 1.00 94.81 88 THR A N 1
ATOM 698 C CA . THR A 1 88 ? 0.378 -1.670 -18.189 1.00 94.81 88 THR A CA 1
ATOM 699 C C . THR A 1 88 ? 0.238 -0.612 -17.087 1.00 94.81 88 THR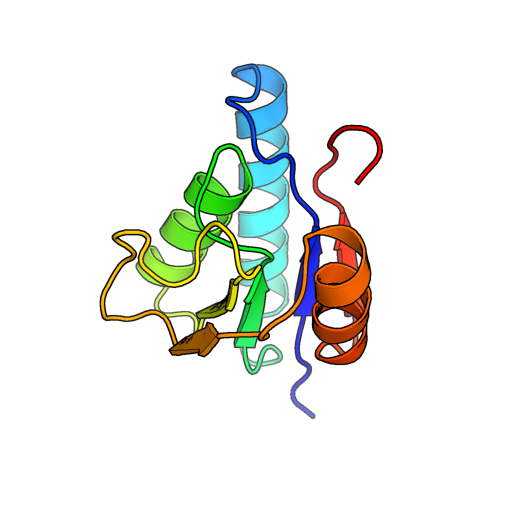 A C 1
ATOM 701 O O . THR A 1 88 ? -0.865 -0.153 -16.765 1.00 94.81 88 THR A O 1
ATOM 704 N N . PHE A 1 89 ? 1.380 -0.187 -16.538 1.00 91.00 89 PHE A N 1
ATOM 705 C CA . PHE A 1 89 ? 1.514 0.762 -15.423 1.00 91.00 89 PHE A CA 1
ATOM 706 C C . PHE A 1 89 ? 0.554 1.963 -15.448 1.00 91.00 89 PHE A C 1
ATOM 708 O O . PHE A 1 89 ? -0.181 2.180 -14.483 1.00 91.00 89 PHE A O 1
ATOM 715 N N . THR A 1 90 ? 0.530 2.734 -16.539 1.00 89.44 90 THR A N 1
ATOM 716 C CA . THR A 1 90 ? -0.253 3.980 -16.630 1.00 89.44 90 THR A CA 1
ATOM 717 C C . THR A 1 90 ? -1.755 3.723 -16.538 1.00 89.44 90 THR A C 1
ATOM 719 O O . THR A 1 90 ? -2.459 4.356 -15.755 1.00 89.44 90 THR A O 1
ATOM 722 N N . ASN A 1 91 ? -2.252 2.751 -17.301 1.00 93.81 91 ASN A N 1
ATOM 723 C CA . ASN A 1 91 ? -3.671 2.398 -17.305 1.00 93.81 91 ASN A CA 1
ATOM 724 C C . ASN A 1 91 ? -4.100 1.796 -15.966 1.00 93.81 91 ASN A C 1
ATOM 726 O O . ASN A 1 91 ? -5.197 2.070 -15.480 1.00 93.81 91 ASN A O 1
ATOM 730 N N . ARG A 1 92 ? -3.219 1.016 -15.332 1.00 95.44 92 ARG A N 1
ATOM 731 C CA . ARG A 1 92 ? -3.476 0.463 -14.006 1.00 95.44 92 ARG A CA 1
ATOM 732 C C . ARG A 1 92 ? -3.710 1.579 -12.988 1.00 95.44 92 ARG A C 1
ATOM 734 O O . ARG A 1 92 ? -4.639 1.473 -12.188 1.00 95.44 92 ARG A O 1
ATOM 741 N N . ASN A 1 93 ? -2.934 2.663 -13.024 1.00 93.25 93 ASN A N 1
ATOM 742 C CA . ASN A 1 93 ? -3.098 3.773 -12.077 1.00 93.25 93 ASN A CA 1
ATOM 743 C C . ASN A 1 93 ? -4.508 4.389 -12.124 1.00 93.25 93 ASN A C 1
ATOM 745 O O . ASN A 1 93 ? -5.028 4.767 -11.076 1.00 93.25 93 ASN A O 1
ATOM 749 N N . ILE A 1 94 ? -5.176 4.394 -13.285 1.00 95.12 94 ILE A N 1
ATOM 750 C CA . ILE A 1 94 ? -6.580 4.825 -13.403 1.00 95.12 94 ILE A CA 1
ATOM 751 C C . ILE A 1 94 ? -7.492 3.932 -12.553 1.00 95.12 94 ILE A C 1
ATOM 753 O O . ILE A 1 94 ? -8.302 4.442 -11.780 1.00 95.12 94 ILE A O 1
ATOM 757 N N . ILE A 1 95 ? -7.335 2.608 -12.655 1.00 96.00 95 ILE A N 1
ATOM 758 C CA . ILE A 1 95 ? -8.107 1.628 -11.875 1.00 96.00 95 ILE A CA 1
ATOM 759 C C . ILE A 1 95 ? -7.859 1.840 -10.378 1.00 96.00 95 ILE A C 1
ATOM 761 O O . ILE A 1 95 ? -8.807 1.881 -9.595 1.00 96.00 95 ILE A O 1
ATOM 765 N N . MET A 1 96 ? -6.596 2.035 -9.986 1.00 96.25 96 MET A N 1
ATOM 766 C CA . MET A 1 96 ? -6.218 2.274 -8.594 1.00 96.25 96 MET A CA 1
ATOM 767 C C . MET A 1 96 ? -6.856 3.538 -8.038 1.00 96.25 96 MET A C 1
ATOM 769 O O . MET A 1 96 ? -7.631 3.442 -7.095 1.00 96.25 96 MET A O 1
ATOM 773 N N . VAL A 1 97 ? -6.618 4.696 -8.656 1.00 94.69 97 VAL A N 1
ATOM 774 C CA . VAL A 1 97 ? -7.176 5.975 -8.190 1.00 94.69 97 VAL A CA 1
ATOM 775 C C . VAL A 1 97 ? -8.704 5.939 -8.150 1.00 94.69 97 VAL A C 1
ATOM 777 O O . VAL A 1 97 ? -9.313 6.556 -7.279 1.00 94.69 97 VAL A O 1
ATOM 780 N N . ARG A 1 98 ? -9.345 5.198 -9.062 1.00 95.44 98 ARG A N 1
ATOM 781 C CA . ARG A 1 98 ? -10.806 5.064 -9.093 1.00 95.44 98 ARG A CA 1
ATOM 782 C C . ARG A 1 98 ? -11.377 4.061 -8.096 1.00 95.44 98 ARG A C 1
ATOM 784 O O . ARG A 1 98 ? -12.588 4.075 -7.904 1.00 95.44 98 ARG A O 1
ATOM 791 N N . SER A 1 99 ? -10.536 3.262 -7.446 1.00 96.00 99 SER A N 1
ATOM 792 C CA . SER A 1 99 ? -10.940 2.311 -6.404 1.00 96.00 99 SER A CA 1
ATOM 793 C C . SER A 1 99 ? -10.990 2.932 -5.001 1.00 96.00 99 SER A C 1
ATOM 795 O O . SER A 1 99 ? -11.521 2.312 -4.083 1.00 96.00 99 SER A O 1
ATOM 797 N N . GLY A 1 100 ? -10.432 4.133 -4.813 1.00 96.06 100 GLY A N 1
ATOM 798 C CA . GLY A 1 100 ? -10.492 4.882 -3.557 1.00 96.06 100 GLY A CA 1
ATOM 799 C C . GLY A 1 100 ? -11.495 6.036 -3.584 1.00 96.06 100 GLY A C 1
ATOM 800 O O . GLY A 1 100 ? -11.728 6.658 -4.620 1.00 96.06 100 GLY A O 1
ATOM 801 N N . ASP A 1 101 ? -12.018 6.368 -2.408 1.00 97.44 101 ASP A N 1
ATOM 802 C CA . ASP A 1 101 ? -12.744 7.611 -2.132 1.00 97.44 101 ASP A CA 1
ATOM 803 C C . ASP A 1 101 ? -11.778 8.795 -1.932 1.00 97.44 101 ASP A C 1
ATOM 805 O O . ASP A 1 101 ? -12.139 9.948 -2.161 1.00 97.44 101 ASP A O 1
ATOM 809 N N . ALA A 1 102 ? -10.535 8.511 -1.527 1.00 96.00 102 ALA A N 1
ATOM 810 C CA . ALA A 1 102 ? -9.448 9.479 -1.391 1.00 96.00 102 ALA A CA 1
ATOM 811 C C . ALA A 1 102 ? -8.130 8.928 -1.959 1.00 96.00 102 ALA A C 1
ATOM 813 O O . ALA A 1 102 ? -7.924 7.713 -2.010 1.00 96.00 102 ALA A O 1
ATOM 814 N N . LEU A 1 103 ? -7.225 9.831 -2.353 1.00 96.56 103 LEU A N 1
ATOM 815 C CA . LEU A 1 103 ? -5.876 9.514 -2.825 1.00 96.56 103 LEU A CA 1
ATOM 816 C C . LEU A 1 103 ? -4.837 10.172 -1.912 1.00 96.56 103 LEU A C 1
ATOM 818 O O . LEU A 1 103 ? -4.815 11.394 -1.777 1.00 96.56 103 LEU A O 1
ATOM 822 N N . LEU A 1 104 ? -3.952 9.366 -1.334 1.00 96.12 104 LEU A N 1
ATOM 823 C CA . LEU A 1 104 ? -2.742 9.826 -0.666 1.00 96.12 104 LEU A CA 1
ATOM 824 C C . LEU A 1 104 ? -1.568 9.697 -1.630 1.00 96.12 104 LEU A C 1
ATOM 826 O O . LEU A 1 104 ? -1.299 8.615 -2.147 1.00 96.12 104 LEU A O 1
ATOM 830 N N . SER A 1 105 ? -0.857 10.796 -1.858 1.00 94.25 105 SER A N 1
ATOM 831 C CA . SER A 1 105 ? 0.429 10.767 -2.549 1.00 94.25 105 SER A CA 1
ATOM 832 C C . SER A 1 105 ? 1.533 10.883 -1.512 1.00 94.25 105 SER A C 1
ATOM 834 O O . SER A 1 105 ? 1.659 11.913 -0.853 1.00 94.25 105 SER A O 1
ATOM 836 N N . LEU A 1 106 ? 2.326 9.824 -1.360 1.00 93.62 106 LEU A N 1
ATOM 837 C CA . LEU A 1 106 ? 3.481 9.802 -0.458 1.00 93.62 106 LEU A CA 1
ATOM 838 C C . LEU A 1 106 ? 4.757 10.303 -1.154 1.00 93.62 106 LEU A C 1
ATOM 840 O O . LEU A 1 106 ? 5.855 10.126 -0.635 1.00 93.62 106 LEU A O 1
ATOM 844 N N . GLY A 1 107 ? 4.617 10.929 -2.327 1.00 84.44 107 GLY A N 1
ATOM 845 C CA . GLY A 1 107 ? 5.715 11.335 -3.198 1.00 84.44 107 GLY A CA 1
ATOM 846 C C . GLY A 1 107 ? 6.147 10.238 -4.175 1.00 84.44 107 GLY A C 1
ATOM 847 O O . GLY A 1 107 ? 5.703 9.090 -4.111 1.00 84.44 107 GLY A O 1
ATOM 848 N N . GLY A 1 108 ? 7.025 10.612 -5.101 1.00 68.00 108 GLY A N 1
ATOM 849 C CA . GLY A 1 108 ? 7.499 9.749 -6.180 1.00 68.00 108 GLY A CA 1
ATOM 850 C C . GLY A 1 108 ? 7.661 10.506 -7.496 1.00 68.00 108 GLY A C 1
ATOM 851 O O . GLY A 1 108 ? 7.325 11.683 -7.587 1.00 68.00 108 GLY A O 1
ATOM 852 N N . GLY A 1 109 ? 8.246 9.826 -8.487 1.00 64.88 109 GLY A N 1
ATOM 853 C CA . GLY A 1 109 ? 8.517 10.358 -9.826 1.00 64.88 109 GLY A CA 1
ATOM 854 C C . GLY A 1 109 ? 7.268 10.547 -10.701 1.00 64.88 109 GLY A C 1
ATOM 855 O O . GLY A 1 109 ? 6.180 10.807 -10.213 1.00 64.88 109 GLY A O 1
ATOM 856 N N . LEU A 1 110 ? 7.427 10.409 -12.019 1.00 61.19 110 LEU A N 1
ATOM 857 C CA . LEU A 1 110 ? 6.439 10.797 -13.047 1.00 61.19 110 LEU A CA 1
ATOM 858 C C . LEU A 1 110 ? 5.140 9.952 -13.121 1.00 61.19 110 LEU A C 1
ATOM 860 O O . LEU A 1 110 ? 4.368 10.141 -14.059 1.00 61.19 110 LEU A O 1
ATOM 864 N N . GLY A 1 111 ? 4.944 8.984 -12.218 1.00 56.50 111 GLY A N 1
ATOM 865 C CA . GLY A 1 111 ? 3.930 7.918 -12.316 1.00 56.50 111 GLY A CA 1
ATOM 866 C C . GLY A 1 111 ? 2.534 8.271 -11.818 1.00 56.50 111 GLY A C 1
ATOM 867 O O . GLY A 1 111 ? 2.415 9.122 -10.912 1.00 56.50 111 GLY A O 1
#

pLDDT: mean 94.11, std 6.99, range [56.5, 98.5]

Solvent-accessible surface area (backbone atoms only — not comparable to full-atom values): 6192 Å² total; per-residue (Å²): 129,68,44,28,36,13,44,48,48,25,62,53,82,64,57,72,69,58,46,51,53,38,49,54,49,50,53,54,51,51,63,75,40,62,89,32,61,66,35,39,36,34,74,39,78,34,34,43,30,30,56,54,48,52,56,39,48,78,69,73,46,48,39,35,28,44,17,22,51,92,50,59,82,58,94,66,66,84,85,44,47,78,38,73,59,80,32,53,64,75,66,35,48,55,58,44,58,68,69,22,80,44,78,47,73,63,52,61,74,100,122

Secondary structure (DSSP, 8-state):
--EEEEEE--SSPPPHHHHHHHHHHHHHHHHHTTTTEEEEEES-SSHHHHHHHHHHHHTT--EEEEE-GGGTT----TTSEEEE-SS-HHHHHHHHHHH-SEEEE---S--

Radius of gyration: 12.88 Å; Cα contacts (8 Å, |Δi|>4): 198; chains: 1; bounding box: 36×25×32 Å

InterPro domains:
  IPR041164 AF_1126-like [PF18306] (43-111)

Nearest PDB structures (foldseek):
  1rcu-assembly1_D  TM=7.956E-01  e=1.233E-05  Thermotoga maritima
  1weh-assembly2_B  TM=7.784E-01  e=1.928E-04  Thermus thermophilus HB8
  5zbl-assembly2_D  TM=7.382E-01  e=1.057E-03  Corynebacterium glutamicum ATCC 13032
  5zi9-assembly1_A  TM=7.307E-01  e=1.764E-02  Streptomyces coelicolor A3(2)
  5wq3-assembly1_B-2  TM=7.230E-01  e=3.180E-02  Corynebacterium glutamicum